Protein AF-A0A453EXM4-F1 (afdb_monomer_lite)

Structure (mmCIF, N/CA/C/O backbone):
data_AF-A0A453EXM4-F1
#
_entry.id   AF-A0A453EXM4-F1
#
loop_
_atom_site.group_PDB
_atom_site.id
_atom_site.type_symbol
_atom_site.label_atom_id
_atom_site.label_alt_id
_atom_site.label_comp_id
_atom_site.label_asym_id
_atom_site.label_entity_id
_atom_site.label_seq_id
_atom_site.pdbx_PDB_ins_code
_atom_site.Cartn_x
_atom_site.Cartn_y
_atom_site.Cartn_z
_atom_site.occupancy
_atom_site.B_iso_or_equiv
_atom_site.auth_seq_id
_atom_site.auth_comp_id
_atom_site.auth_asym_id
_atom_site.auth_atom_id
_atom_site.pdbx_PDB_model_num
ATOM 1 N N . GLN A 1 1 ? -10.670 0.548 18.053 1.00 55.25 1 GLN A N 1
ATOM 2 C CA . GLN A 1 1 ? -9.563 1.418 17.596 1.00 55.25 1 GLN A CA 1
ATOM 3 C C . GLN A 1 1 ? -9.346 1.166 16.111 1.00 55.25 1 GLN A C 1
ATOM 5 O O . GLN A 1 1 ? -9.299 0.004 15.731 1.00 55.25 1 GLN A O 1
ATOM 10 N N . HIS A 1 2 ? -9.226 2.210 15.288 1.00 67.25 2 HIS A N 1
ATOM 11 C CA . HIS A 1 2 ? -8.824 2.059 13.882 1.00 67.25 2 HIS A CA 1
ATOM 12 C C . HIS A 1 2 ? -7.336 1.718 13.781 1.00 67.25 2 HIS A C 1
ATOM 14 O O . HIS A 1 2 ? -6.526 2.294 14.509 1.00 67.25 2 HIS A O 1
ATOM 20 N N . ALA A 1 3 ? -6.975 0.809 12.875 1.00 78.69 3 ALA A N 1
ATOM 21 C CA . ALA A 1 3 ? -5.578 0.524 12.564 1.00 78.69 3 ALA A CA 1
ATOM 22 C C . ALA A 1 3 ? -4.948 1.725 11.834 1.00 78.69 3 ALA A C 1
ATOM 24 O O . ALA A 1 3 ? -5.599 2.302 10.966 1.00 78.69 3 ALA A O 1
ATOM 25 N N . PRO A 1 4 ? -3.701 2.114 12.142 1.00 86.81 4 PRO A N 1
ATOM 26 C CA . PRO A 1 4 ? -3.050 3.235 11.471 1.00 86.81 4 PRO A CA 1
ATOM 27 C C . PRO A 1 4 ? -2.756 2.919 9.995 1.00 86.81 4 PRO A C 1
ATOM 29 O O . PRO A 1 4 ? -2.530 1.767 9.623 1.00 86.81 4 PRO A O 1
ATOM 32 N N . ALA A 1 5 ? -2.697 3.956 9.151 1.00 89.00 5 ALA A N 1
ATOM 33 C CA . ALA A 1 5 ? -2.552 3.816 7.696 1.00 89.00 5 ALA A CA 1
ATOM 34 C C . ALA A 1 5 ? -1.335 2.975 7.257 1.00 89.00 5 ALA A C 1
ATOM 36 O O . ALA A 1 5 ? -1.413 2.272 6.251 1.00 89.00 5 ALA A O 1
ATOM 37 N N . TYR A 1 6 ? -0.237 2.982 8.020 1.00 90.88 6 TYR A N 1
ATOM 38 C CA . TYR A 1 6 ? 0.943 2.164 7.717 1.00 90.88 6 TYR A CA 1
ATOM 39 C C . TYR A 1 6 ? 0.651 0.653 7.793 1.00 90.88 6 TYR A C 1
ATOM 41 O O . TYR A 1 6 ? 1.206 -0.113 7.014 1.00 90.88 6 TYR A O 1
ATOM 49 N N . VAL A 1 7 ? -0.269 0.205 8.659 1.00 94.50 7 VAL A N 1
ATOM 50 C CA . VAL A 1 7 ? -0.667 -1.214 8.747 1.00 94.50 7 VAL A CA 1
ATOM 51 C C . VAL A 1 7 ? -1.428 -1.632 7.490 1.00 94.50 7 VAL A C 1
ATOM 53 O O . VAL A 1 7 ? -1.201 -2.720 6.962 1.00 94.50 7 VAL A O 1
ATOM 56 N N . VAL A 1 8 ? -2.282 -0.749 6.962 1.00 95.50 8 VAL A N 1
ATOM 57 C CA . VAL A 1 8 ? -2.997 -0.973 5.695 1.00 95.50 8 VAL A CA 1
ATOM 58 C C . VAL A 1 8 ? -2.001 -1.101 4.538 1.00 95.50 8 VAL A C 1
ATOM 60 O O . VAL A 1 8 ? -2.113 -2.027 3.736 1.00 95.50 8 VAL A O 1
ATOM 63 N N . VAL A 1 9 ? -0.989 -0.228 4.490 1.00 96.19 9 VAL A N 1
ATOM 64 C CA . VAL A 1 9 ? 0.086 -0.275 3.483 1.00 96.19 9 VAL A CA 1
ATOM 65 C C . VAL A 1 9 ? 0.881 -1.574 3.581 1.00 96.19 9 VAL A C 1
ATOM 67 O O . VAL A 1 9 ? 1.042 -2.268 2.582 1.00 96.19 9 VAL A O 1
ATOM 70 N N . ARG A 1 10 ? 1.311 -1.963 4.785 1.00 95.06 10 ARG A N 1
ATOM 71 C CA . ARG A 1 10 ? 2.049 -3.216 5.007 1.00 95.06 10 ARG A CA 1
ATOM 72 C C . ARG A 1 10 ? 1.258 -4.441 4.580 1.00 95.06 10 ARG A C 1
ATOM 74 O O . ARG A 1 10 ? 1.804 -5.364 3.979 1.00 95.06 10 ARG A O 1
ATOM 81 N N . THR A 1 11 ? -0.039 -4.427 4.858 1.00 95.94 11 THR A N 1
ATOM 82 C CA . THR A 1 11 ? -0.941 -5.505 4.461 1.00 95.94 11 THR A CA 1
ATOM 83 C C . THR A 1 11 ? -1.081 -5.577 2.943 1.00 95.94 11 THR A C 1
ATOM 85 O O . THR A 1 11 ? -0.976 -6.663 2.377 1.00 95.94 11 THR A O 1
ATOM 88 N N . PHE A 1 12 ? -1.237 -4.432 2.273 1.00 96.62 12 PHE A N 1
ATOM 89 C CA . PHE A 1 12 ? -1.236 -4.358 0.813 1.00 96.62 12 PHE A CA 1
ATOM 90 C C . PHE A 1 12 ? 0.064 -4.905 0.218 1.00 96.62 12 PHE A C 1
ATOM 92 O O . PHE A 1 12 ? 0.024 -5.785 -0.638 1.00 96.62 12 PHE A O 1
ATOM 99 N N . GLU A 1 13 ? 1.217 -4.441 0.699 1.00 96.62 13 GLU A N 1
ATOM 100 C CA . GLU A 1 13 ? 2.517 -4.840 0.155 1.00 96.62 13 GLU A CA 1
ATOM 101 C C . GLU A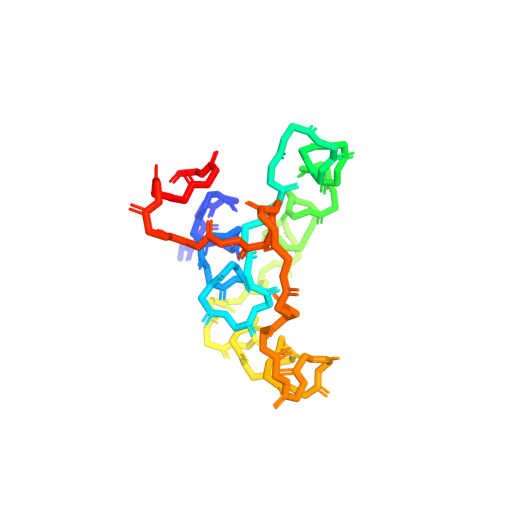 1 13 ? 2.826 -6.328 0.374 1.00 96.62 13 GLU A C 1
ATOM 103 O O . GLU A 1 13 ? 3.548 -6.927 -0.422 1.00 96.62 13 GLU A O 1
ATOM 108 N N . SER A 1 14 ? 2.242 -6.953 1.404 1.00 94.88 14 SER A N 1
ATOM 109 C CA . SER A 1 14 ? 2.343 -8.405 1.614 1.00 94.88 14 SER A CA 1
ATOM 110 C C . SER A 1 14 ? 1.679 -9.230 0.504 1.00 94.88 14 SER A C 1
ATOM 112 O O . SER A 1 14 ? 2.105 -10.354 0.254 1.00 94.88 14 SER A O 1
ATOM 114 N N . GLN A 1 15 ? 0.657 -8.676 -0.160 1.00 96.56 15 GLN A N 1
ATOM 115 C CA . GLN A 1 15 ? -0.108 -9.351 -1.218 1.00 96.56 15 GLN A CA 1
ATOM 116 C C . GLN A 1 15 ? 0.294 -8.873 -2.620 1.00 96.56 15 GLN A C 1
ATOM 118 O O . GLN A 1 15 ? 0.347 -9.660 -3.560 1.00 96.56 15 GLN A O 1
ATOM 123 N N . CYS A 1 16 ? 0.592 -7.582 -2.765 1.00 96.50 16 CYS A N 1
ATOM 124 C CA . CYS A 1 16 ? 0.793 -6.927 -4.058 1.00 96.50 16 CYS A CA 1
ATOM 125 C C . CYS A 1 16 ? 2.259 -6.585 -4.367 1.00 96.50 16 CYS A C 1
ATOM 127 O O . CYS A 1 16 ? 2.573 -6.217 -5.500 1.00 96.50 16 CYS A O 1
ATOM 129 N N . GLY A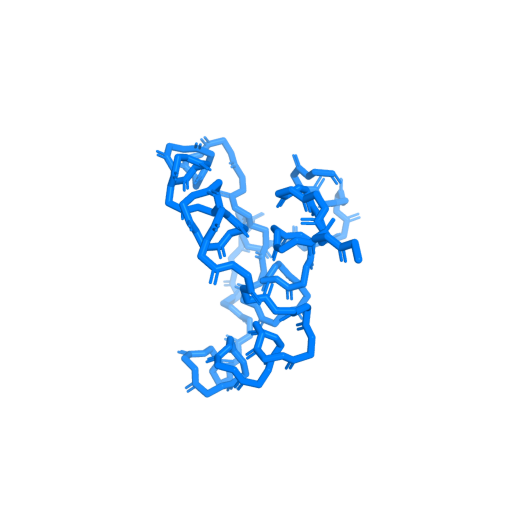 1 17 ? 3.161 -6.717 -3.391 1.00 95.50 17 GLY A N 1
ATOM 130 C CA . GLY A 1 17 ? 4.551 -6.280 -3.506 1.00 95.50 17 GLY A CA 1
ATOM 131 C C . GLY A 1 17 ? 4.765 -4.821 -3.098 1.00 95.50 17 GLY A C 1
ATOM 132 O O . GLY A 1 17 ? 3.821 -4.100 -2.775 1.00 95.50 17 GL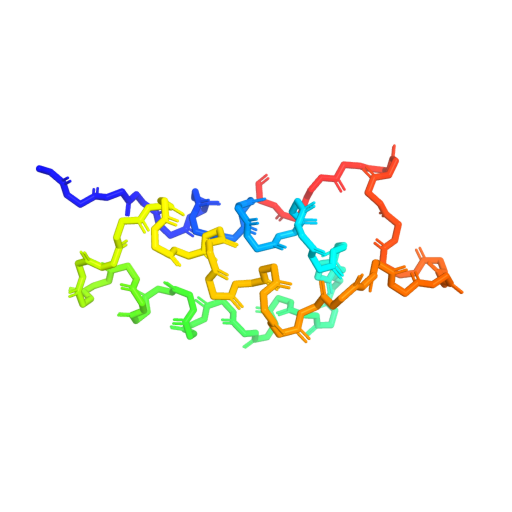Y A O 1
ATOM 133 N N . SER A 1 18 ? 6.030 -4.395 -3.090 1.00 95.44 18 SER A N 1
ATOM 134 C CA . SER A 1 18 ? 6.421 -3.056 -2.633 1.00 95.44 18 SER A CA 1
ATOM 135 C C . SER A 1 18 ? 5.775 -1.942 -3.467 1.00 95.44 18 SER A C 1
ATOM 137 O O . SER A 1 18 ? 5.676 -2.038 -4.693 1.00 95.44 18 SER A O 1
ATOM 139 N N . LEU A 1 19 ? 5.373 -0.856 -2.800 1.00 94.00 19 LEU A N 1
ATOM 140 C CA . LEU A 1 19 ? 4.948 0.385 -3.451 1.00 94.00 19 LEU A CA 1
ATOM 141 C C . LEU A 1 19 ? 6.116 1.098 -4.144 1.00 94.00 19 LEU A C 1
ATOM 143 O O . LEU A 1 19 ? 5.896 1.814 -5.126 1.00 94.00 19 LEU A O 1
ATOM 147 N N . ALA A 1 20 ? 7.343 0.926 -3.641 1.00 92.12 20 ALA A N 1
ATOM 148 C CA . ALA A 1 20 ? 8.501 1.742 -3.992 1.00 92.12 20 ALA A CA 1
ATOM 149 C C . ALA A 1 20 ? 8.199 3.257 -3.900 1.00 92.12 20 ALA A C 1
ATOM 151 O O . ALA A 1 20 ? 7.154 3.696 -3.422 1.00 92.12 20 ALA A O 1
ATOM 152 N N . GLN A 1 21 ? 9.113 4.103 -4.380 1.00 91.44 21 GLN A N 1
ATOM 153 C CA . GLN A 1 21 ? 8.909 5.560 -4.362 1.00 91.44 21 GLN A CA 1
ATOM 154 C C . GLN A 1 21 ? 7.6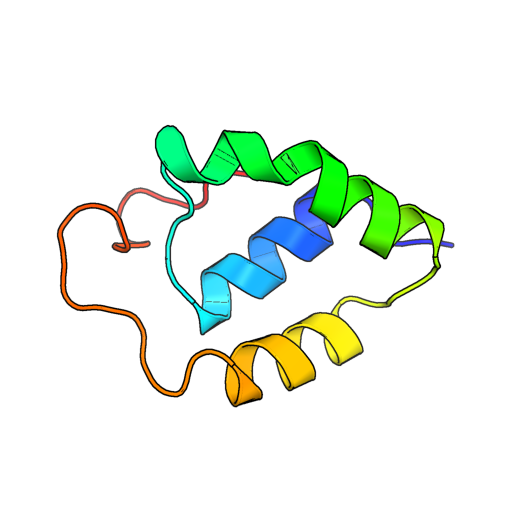79 5.998 -5.173 1.00 91.44 21 GLN A C 1
ATOM 156 O O . GLN A 1 21 ? 6.963 6.913 -4.775 1.00 91.44 21 GLN A O 1
ATOM 161 N N . TYR A 1 22 ? 7.397 5.325 -6.291 1.00 92.62 22 TYR A N 1
ATOM 162 C CA . TYR A 1 22 ? 6.265 5.676 -7.148 1.00 92.62 22 TYR A CA 1
ATOM 163 C C . TYR A 1 22 ? 4.915 5.423 -6.467 1.00 92.62 22 TYR A C 1
ATOM 165 O O . TYR A 1 22 ? 4.031 6.279 -6.515 1.00 92.62 22 TYR A O 1
ATOM 173 N N . GLY A 1 23 ? 4.748 4.270 -5.817 1.00 94.38 23 GLY A N 1
ATOM 174 C CA . GLY A 1 23 ? 3.498 3.879 -5.172 1.00 94.38 23 GLY A CA 1
ATOM 175 C C . GLY A 1 23 ? 3.162 4.716 -3.938 1.00 94.38 23 GLY A C 1
ATOM 176 O O . GLY A 1 23 ? 1.983 4.852 -3.613 1.00 94.38 23 GLY A O 1
ATOM 177 N N . MET A 1 24 ? 4.146 5.379 -3.317 1.00 93.88 24 MET A N 1
ATOM 178 C CA . MET A 1 24 ? 3.918 6.312 -2.202 1.00 93.88 24 MET A CA 1
ATOM 179 C C . MET A 1 24 ? 3.002 7.488 -2.570 1.00 93.88 24 MET A C 1
ATOM 181 O O . MET A 1 24 ? 2.354 8.067 -1.695 1.00 93.88 24 MET A O 1
ATOM 185 N N . LYS A 1 25 ? 2.828 7.794 -3.864 1.00 96.19 25 LYS A N 1
ATOM 186 C CA . LYS A 1 25 ? 1.807 8.756 -4.316 1.00 96.19 25 LYS A CA 1
ATOM 187 C C . LYS A 1 25 ? 0.378 8.356 -3.906 1.00 96.19 25 LYS A C 1
ATOM 189 O O . LYS A 1 25 ? -0.503 9.210 -3.841 1.00 96.19 25 LYS A O 1
ATOM 194 N N . HIS A 1 26 ? 0.142 7.075 -3.609 1.00 96.12 26 HIS A N 1
ATOM 195 C CA . HIS A 1 26 ? -1.150 6.530 -3.184 1.00 96.12 26 HIS A CA 1
ATOM 196 C C . HIS A 1 26 ? -1.350 6.512 -1.661 1.00 96.12 26 HIS A C 1
ATOM 198 O O . HIS A 1 26 ? -2.400 6.069 -1.195 1.00 96.12 26 HIS A O 1
ATOM 204 N N . MET A 1 27 ? -0.414 7.046 -0.866 1.00 95.56 27 MET A N 1
ATOM 205 C CA . MET A 1 27 ? -0.534 7.088 0.602 1.00 95.56 27 MET A CA 1
ATOM 206 C C . MET A 1 27 ? -1.817 7.764 1.093 1.00 95.56 27 MET A C 1
ATOM 208 O O . MET A 1 27 ? -2.410 7.327 2.079 1.00 95.56 27 MET A O 1
ATOM 212 N N . ARG A 1 28 ? -2.306 8.784 0.377 1.00 96.50 28 ARG A N 1
ATOM 213 C CA . ARG A 1 28 ? -3.588 9.425 0.703 1.00 96.50 28 ARG A CA 1
ATOM 214 C C . ARG A 1 28 ? -4.774 8.466 0.552 1.00 96.50 28 ARG A C 1
ATOM 216 O O . ARG A 1 28 ? -5.691 8.516 1.363 1.00 96.50 28 ARG A O 1
ATOM 223 N N . SER A 1 29 ? -4.749 7.566 -0.429 1.00 96.81 29 SER A N 1
ATOM 224 C CA . SER A 1 29 ? -5.789 6.546 -0.594 1.00 96.81 29 SER A CA 1
ATOM 225 C C . SER A 1 29 ? -5.781 5.547 0.564 1.00 96.81 29 SER A C 1
ATOM 227 O O . SER A 1 29 ? -6.840 5.248 1.108 1.00 96.81 29 SER A O 1
ATOM 229 N N . PHE A 1 30 ? -4.602 5.102 1.010 1.00 95.75 30 PHE A N 1
ATOM 230 C CA . PHE A 1 30 ? -4.483 4.227 2.184 1.00 95.75 30 PHE A CA 1
ATOM 231 C C . PHE A 1 30 ? -4.943 4.913 3.477 1.00 95.75 30 PHE A C 1
ATOM 233 O O . PHE A 1 30 ? -5.615 4.290 4.298 1.00 95.75 30 PHE A O 1
ATOM 240 N N . ALA A 1 31 ? -4.660 6.209 3.636 1.00 95.12 31 ALA A N 1
ATOM 241 C CA . ALA A 1 31 ? -5.184 6.996 4.749 1.00 95.12 31 ALA A CA 1
ATOM 242 C C . ALA A 1 31 ? -6.719 7.084 4.720 1.00 95.12 31 ALA A C 1
ATOM 244 O O . ALA A 1 31 ? -7.357 6.927 5.755 1.00 95.12 31 ALA A O 1
ATOM 245 N N . ASN A 1 32 ? -7.327 7.261 3.544 1.00 96.19 32 ASN A N 1
ATOM 246 C CA . ASN A 1 32 ? -8.786 7.272 3.411 1.00 96.19 32 ASN A CA 1
ATOM 247 C C . ASN A 1 32 ? -9.413 5.909 3.750 1.00 96.19 32 ASN A C 1
ATOM 249 O O . ASN A 1 32 ? -10.431 5.869 4.434 1.00 96.19 32 ASN A O 1
ATOM 253 N N . ILE A 1 33 ? -8.787 4.804 3.327 1.00 94.88 33 ILE A N 1
ATOM 254 C CA . ILE A 1 33 ? -9.201 3.431 3.678 1.00 94.88 33 ILE A CA 1
ATOM 255 C C . ILE A 1 33 ? -9.158 3.228 5.198 1.00 94.88 33 ILE A C 1
ATOM 257 O O . ILE A 1 33 ? -10.124 2.742 5.787 1.00 94.88 33 ILE A O 1
ATOM 261 N N . CYS A 1 34 ? -8.067 3.664 5.834 1.00 93.56 34 CYS A N 1
ATOM 262 C CA . CYS A 1 34 ? -7.938 3.699 7.287 1.00 93.56 34 CYS A CA 1
ATOM 263 C C . CYS A 1 34 ? -9.072 4.517 7.912 1.00 93.56 34 CYS A C 1
ATOM 265 O O . CYS A 1 34 ? -9.803 3.983 8.731 1.00 93.56 34 CYS A O 1
ATOM 267 N N . ASN A 1 35 ? -9.287 5.767 7.488 1.00 94.69 35 ASN A N 1
ATOM 268 C CA . ASN A 1 35 ? -10.328 6.649 8.032 1.00 94.69 35 ASN A CA 1
ATOM 269 C C . ASN A 1 35 ? -11.744 6.059 7.902 1.00 94.69 35 ASN A C 1
ATOM 271 O O . ASN A 1 35 ? -12.573 6.259 8.788 1.00 94.69 35 ASN A O 1
ATOM 275 N N . ALA A 1 36 ? -12.005 5.281 6.849 1.00 95.06 36 ALA A N 1
ATOM 276 C CA . ALA A 1 36 ? -13.266 4.569 6.639 1.00 95.06 36 ALA A CA 1
ATOM 277 C C . ALA A 1 36 ? -13.461 3.342 7.555 1.00 95.06 36 ALA A C 1
ATOM 279 O O . ALA A 1 36 ? -14.536 2.748 7.555 1.00 95.06 36 ALA A O 1
ATOM 280 N N . GLY A 1 37 ? -12.456 2.955 8.346 1.00 93.94 37 GLY A N 1
ATOM 281 C CA . GLY A 1 37 ? -12.549 1.847 9.303 1.00 93.94 37 GLY A CA 1
ATOM 282 C C . GLY A 1 37 ? -12.341 0.471 8.720 1.00 93.94 37 GLY A C 1
ATOM 283 O O . GLY A 1 37 ? -12.746 -0.520 9.323 1.00 93.94 37 GLY A O 1
ATOM 284 N N . ILE A 1 38 ? -11.681 0.399 7.569 1.00 93.38 38 ILE A N 1
ATOM 285 C CA . ILE A 1 38 ? -11.277 -0.876 6.998 1.00 93.38 38 ILE A CA 1
ATOM 286 C C . ILE A 1 38 ? -10.164 -1.473 7.854 1.00 93.38 38 ILE A C 1
ATOM 288 O O . ILE A 1 38 ? -9.089 -0.893 8.018 1.00 93.38 38 ILE A O 1
ATOM 292 N N . VAL A 1 39 ? -10.443 -2.654 8.397 1.00 94.12 39 VAL A N 1
ATOM 293 C CA . VAL A 1 39 ? -9.485 -3.426 9.186 1.00 94.12 39 VAL A CA 1
ATOM 294 C C . VAL A 1 39 ? -8.467 -4.134 8.278 1.00 94.12 39 VAL A C 1
ATOM 296 O O . VAL A 1 39 ? -8.778 -4.425 7.115 1.00 94.12 39 VAL A O 1
ATOM 299 N N . PRO A 1 40 ? -7.253 -4.433 8.774 1.00 94.25 40 PRO A N 1
ATOM 300 C CA . PRO A 1 40 ? -6.203 -5.078 7.985 1.00 94.25 40 PRO A CA 1
ATOM 3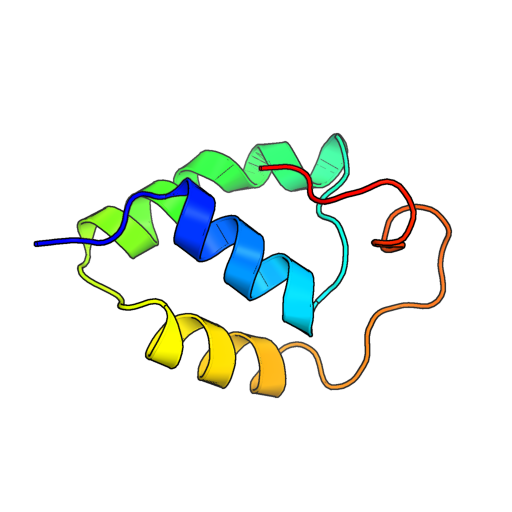01 C C . PRO A 1 40 ? -6.646 -6.397 7.342 1.00 94.25 40 PRO A C 1
ATOM 303 O O . PRO A 1 40 ? -6.305 -6.668 6.198 1.00 94.25 40 PRO A O 1
ATOM 306 N N . GLU A 1 41 ? -7.477 -7.192 8.012 1.00 95.44 41 GLU A N 1
ATOM 307 C CA . GLU A 1 41 ? -7.973 -8.472 7.496 1.00 95.44 41 GLU A CA 1
ATOM 308 C C . GLU A 1 41 ? -8.804 -8.292 6.218 1.00 95.44 41 GLU A C 1
ATOM 310 O O . GLU A 1 41 ? -8.667 -9.050 5.255 1.00 95.44 41 GLU A O 1
ATOM 315 N N . ALA A 1 42 ? -9.640 -7.251 6.178 1.00 96.56 42 ALA A N 1
ATOM 316 C CA . ALA A 1 42 ? -10.407 -6.904 4.988 1.00 96.56 42 ALA A CA 1
ATOM 317 C C . ALA A 1 42 ? -9.483 -6.416 3.863 1.00 96.56 42 ALA A C 1
ATOM 319 O O . ALA A 1 42 ? -9.661 -6.809 2.708 1.00 96.56 42 ALA A O 1
ATOM 320 N N . MET A 1 43 ? -8.460 -5.624 4.204 1.00 96.38 43 MET A N 1
ATOM 321 C CA . MET A 1 43 ? -7.449 -5.185 3.243 1.00 96.38 43 MET A CA 1
ATOM 322 C C . MET A 1 43 ? -6.683 -6.369 2.641 1.00 96.38 43 MET A C 1
ATOM 324 O O . MET A 1 43 ? -6.512 -6.420 1.427 1.00 96.38 43 MET A O 1
ATOM 328 N N . ALA A 1 44 ? -6.272 -7.344 3.458 1.00 96.62 44 ALA A N 1
ATOM 329 C CA . ALA A 1 44 ? -5.578 -8.548 3.005 1.00 96.62 44 ALA A CA 1
ATOM 330 C C . ALA A 1 44 ? -6.431 -9.342 2.012 1.00 96.62 44 ALA A C 1
ATOM 332 O O . ALA A 1 44 ? -5.952 -9.720 0.946 1.00 96.62 44 ALA A O 1
ATOM 333 N N . LYS A 1 45 ? -7.718 -9.540 2.330 1.00 97.56 45 LYS A N 1
ATOM 334 C CA . LYS A 1 45 ? -8.655 -10.267 1.466 1.00 97.56 45 LYS A CA 1
ATOM 335 C C . LYS A 1 45 ? -8.822 -9.589 0.107 1.00 97.56 45 LYS A C 1
ATOM 337 O O . LYS A 1 45 ? -8.737 -10.257 -0.919 1.00 97.56 45 LYS A O 1
ATOM 342 N N . VAL A 1 46 ? -9.053 -8.276 0.095 1.00 97.00 46 VAL A N 1
ATOM 343 C CA . VAL A 1 46 ? -9.235 -7.521 -1.155 1.00 97.00 46 VAL A CA 1
ATOM 344 C C . VAL A 1 46 ? -7.929 -7.454 -1.946 1.00 97.00 46 VAL A C 1
ATOM 346 O O . VAL A 1 46 ? -7.946 -7.619 -3.162 1.00 97.00 46 VAL A O 1
ATOM 349 N N . ALA A 1 47 ? -6.790 -7.276 -1.275 1.00 97.25 47 ALA A N 1
ATOM 350 C CA . ALA A 1 47 ? -5.489 -7.252 -1.933 1.00 97.25 47 ALA A CA 1
ATOM 351 C C . ALA A 1 47 ? -5.135 -8.614 -2.556 1.00 97.25 47 ALA A C 1
ATOM 353 O O . ALA A 1 47 ? -4.680 -8.637 -3.691 1.00 97.25 47 ALA A O 1
ATOM 354 N N . ALA A 1 48 ? -5.429 -9.739 -1.895 1.00 96.94 48 ALA A N 1
ATOM 355 C CA . ALA A 1 48 ? -5.244 -11.079 -2.464 1.00 96.94 48 ALA A CA 1
ATOM 356 C C . ALA A 1 48 ? -6.150 -11.347 -3.682 1.00 96.94 48 ALA A C 1
ATOM 358 O O . ALA A 1 48 ? -5.783 -12.093 -4.586 1.00 96.94 48 ALA A O 1
ATOM 359 N N . GLN A 1 49 ? -7.336 -10.730 -3.725 1.00 97.56 49 GLN A N 1
ATOM 360 C CA . GLN A 1 49 ? -8.227 -10.795 -4.889 1.00 97.56 49 GLN A CA 1
ATOM 361 C C . GLN A 1 49 ? -7.742 -9.908 -6.043 1.00 97.56 49 GLN A C 1
ATOM 363 O O . GLN A 1 49 ? -7.845 -10.303 -7.201 1.00 97.56 49 GLN A O 1
ATOM 368 N N . ALA A 1 50 ? -7.224 -8.716 -5.739 1.00 97.50 50 ALA A N 1
ATOM 369 C CA . ALA A 1 50 ? -6.720 -7.775 -6.738 1.00 97.50 50 ALA A CA 1
ATOM 370 C C . ALA A 1 50 ? -5.348 -8.186 -7.303 1.00 97.50 50 ALA A C 1
ATOM 372 O O . ALA A 1 50 ? -5.058 -7.942 -8.472 1.00 97.50 50 ALA A O 1
ATOM 373 N N . CYS A 1 51 ? -4.512 -8.808 -6.473 1.00 97.19 51 CYS A N 1
ATOM 374 C CA . CYS A 1 51 ? -3.145 -9.208 -6.776 1.00 97.19 51 CYS A CA 1
ATOM 375 C C . CYS A 1 51 ? -3.032 -10.731 -6.670 1.00 97.19 51 CYS A C 1
ATOM 377 O O . CYS A 1 51 ? -2.661 -11.270 -5.632 1.00 97.19 51 CYS A O 1
ATOM 379 N N . THR A 1 52 ? -3.332 -11.436 -7.763 1.00 95.12 52 THR A N 1
ATOM 380 C CA . THR A 1 52 ? -3.251 -12.909 -7.821 1.00 95.12 52 THR A CA 1
ATOM 381 C C . THR A 1 52 ? -1.819 -13.439 -7.703 1.00 95.12 52 THR A C 1
ATOM 383 O O . THR A 1 52 ? -1.610 -14.613 -7.410 1.00 95.12 52 THR A O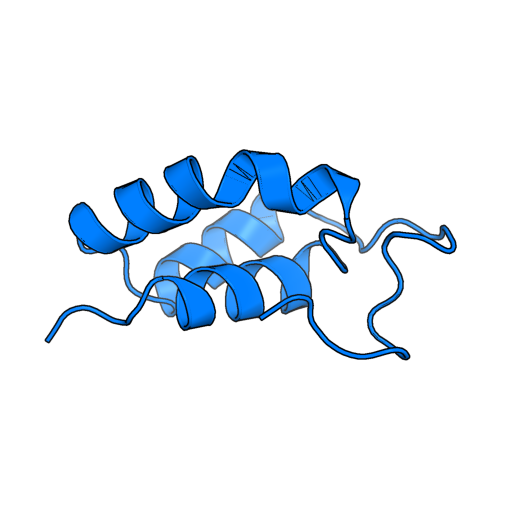 1
ATOM 386 N N . SER A 1 53 ? -0.827 -12.586 -7.959 1.00 93.81 53 SER A N 1
ATOM 387 C CA . SER A 1 53 ? 0.600 -12.861 -7.793 1.00 93.81 53 SER A CA 1
ATOM 388 C C . SER A 1 53 ? 1.369 -11.551 -7.642 1.00 93.81 53 SER A C 1
ATOM 390 O O . SER A 1 53 ? 1.037 -10.570 -8.312 1.00 93.81 53 SER A O 1
ATOM 392 N N . ILE A 1 54 ? 2.441 -11.546 -6.845 1.00 93.94 54 ILE A N 1
ATOM 393 C CA . ILE A 1 54 ? 3.357 -10.401 -6.776 1.00 93.94 54 ILE A CA 1
ATOM 394 C C . ILE A 1 54 ? 4.086 -10.267 -8.125 1.00 93.94 54 ILE A C 1
ATOM 396 O O . ILE A 1 54 ? 4.694 -11.240 -8.580 1.00 93.94 54 ILE A O 1
ATOM 400 N N . PRO A 1 55 ? 4.064 -9.088 -8.772 1.00 93.00 55 PRO A N 1
ATOM 401 C CA . PRO A 1 55 ? 4.755 -8.886 -10.038 1.00 93.00 55 PRO A CA 1
ATOM 402 C C . PRO A 1 55 ? 6.261 -9.158 -9.932 1.00 93.00 55 PRO A C 1
ATOM 404 O O . PRO A 1 55 ? 6.944 -8.646 -9.043 1.00 93.00 55 PRO A O 1
ATOM 407 N N . THR A 1 56 ? 6.812 -9.909 -10.886 1.00 93.06 56 THR A N 1
ATOM 408 C CA . THR A 1 56 ? 8.251 -10.196 -10.961 1.00 93.06 56 THR A CA 1
ATOM 409 C C . THR A 1 56 ? 8.998 -9.025 -11.598 1.00 93.06 56 THR A C 1
ATOM 411 O O . THR A 1 56 ? 9.324 -9.041 -12.784 1.00 93.06 56 THR A O 1
ATOM 414 N N . ASN A 1 57 ? 9.249 -7.975 -10.818 1.00 91.38 57 ASN A N 1
ATOM 415 C CA . ASN A 1 57 ? 10.098 -6.855 -11.218 1.00 91.38 57 ASN A CA 1
ATOM 416 C C . ASN A 1 57 ? 10.864 -6.284 -10.003 1.00 91.38 57 ASN A C 1
ATOM 418 O O . ASN A 1 57 ? 10.466 -6.524 -8.859 1.00 91.38 57 ASN A O 1
ATOM 422 N N . PRO A 1 58 ? 11.949 -5.517 -10.219 1.00 89.94 58 PRO A N 1
ATOM 423 C CA . PRO A 1 58 ? 12.774 -5.001 -9.124 1.00 89.94 58 PRO A CA 1
ATOM 424 C C . PRO A 1 58 ? 12.049 -4.052 -8.159 1.00 89.94 58 PRO A C 1
ATOM 426 O O . PRO A 1 58 ? 12.471 -3.922 -7.013 1.00 89.94 58 PRO A O 1
ATOM 429 N N . TRP A 1 59 ? 10.985 -3.388 -8.612 1.00 90.44 59 TRP A N 1
ATOM 430 C CA . TRP A 1 59 ? 10.251 -2.368 -7.858 1.00 90.44 59 TRP A CA 1
ATOM 431 C C . TRP A 1 59 ? 9.169 -2.955 -6.956 1.00 90.44 59 TRP A C 1
ATOM 433 O O . TRP A 1 59 ? 8.859 -2.366 -5.931 1.00 90.44 59 TRP A O 1
ATOM 443 N N . SER A 1 60 ? 8.626 -4.119 -7.311 1.00 90.69 60 SER A N 1
ATOM 444 C CA . SER A 1 60 ? 7.633 -4.846 -6.509 1.00 90.69 60 SER A CA 1
ATOM 445 C C . SER A 1 60 ? 8.272 -5.762 -5.461 1.00 90.69 60 SER A C 1
ATOM 447 O O . SER A 1 60 ? 7.571 -6.375 -4.657 1.00 90.69 60 SER A O 1
ATOM 449 N N . ALA A 1 61 ? 9.601 -5.869 -5.445 1.00 88.00 61 ALA A N 1
ATOM 450 C CA . ALA A 1 61 ? 10.311 -6.792 -4.579 1.00 88.00 61 ALA A CA 1
ATOM 451 C C . ALA A 1 61 ? 10.290 -6.340 -3.106 1.00 88.00 61 ALA A C 1
ATOM 453 O O . ALA A 1 61 ? 10.722 -5.243 -2.772 1.00 88.00 61 ALA A O 1
ATOM 454 N N . THR A 1 62 ? 9.858 -7.225 -2.208 1.00 83.38 62 THR A N 1
ATOM 455 C CA . THR A 1 62 ? 9.758 -6.973 -0.756 1.00 83.38 62 THR A CA 1
ATOM 456 C C . THR A 1 62 ? 11.018 -7.355 0.033 1.00 83.38 62 THR A C 1
ATOM 458 O O . THR A 1 62 ? 11.107 -7.068 1.223 1.00 83.38 62 THR A O 1
ATOM 461 N N . HIS A 1 63 ? 12.039 -7.946 -0.609 1.00 76.25 63 HIS A N 1
ATOM 462 C CA . HIS A 1 63 ? 13.294 -8.348 0.056 1.00 76.25 63 HIS A CA 1
ATOM 463 C C . HIS A 1 63 ? 14.133 -7.166 0.574 1.00 76.25 63 HIS A C 1
ATOM 465 O O . HIS A 1 63 ? 14.978 -7.354 1.443 1.00 76.25 63 HIS A O 1
ATOM 471 N N . LYS A 1 64 ? 13.905 -5.952 0.054 1.00 73.00 64 LYS A N 1
ATOM 472 C CA . LYS A 1 64 ? 14.533 -4.712 0.548 1.00 73.00 64 LYS A CA 1
ATOM 473 C C . LYS A 1 64 ? 13.723 -4.031 1.655 1.00 73.00 64 LYS A C 1
ATOM 475 O O . LYS A 1 64 ? 14.077 -2.934 2.074 1.00 73.00 64 LYS A O 1
ATOM 480 N N . GLY A 1 65 ? 12.663 -4.685 2.129 1.00 73.69 65 GLY A N 1
ATOM 481 C CA . GLY A 1 65 ? 11.738 -4.155 3.117 1.00 73.69 65 GLY A CA 1
ATOM 482 C C . GLY A 1 65 ? 10.456 -3.602 2.501 1.00 73.69 65 GLY A C 1
ATOM 483 O O . GLY A 1 65 ? 10.267 -3.569 1.285 1.00 73.69 65 GLY A O 1
ATOM 484 N N . PHE A 1 66 ? 9.561 -3.202 3.394 1.00 76.19 66 PHE A N 1
ATOM 485 C CA . PHE A 1 66 ? 8.288 -2.566 3.085 1.00 76.19 66 PHE A CA 1
ATOM 486 C C . PHE A 1 66 ? 8.457 -1.044 2.998 1.00 76.19 66 PHE A C 1
ATOM 488 O O . PHE A 1 66 ? 9.396 -0.493 3.574 1.00 76.19 66 PHE A O 1
ATOM 495 N N . SER A 1 67 ? 7.553 -0.355 2.300 1.00 83.31 67 SER A N 1
ATOM 496 C CA . SER A 1 67 ? 7.598 1.114 2.176 1.00 83.31 67 SER A CA 1
ATOM 497 C C . SER A 1 67 ? 7.113 1.839 3.438 1.00 83.31 67 SER A C 1
ATOM 499 O O . SER A 1 67 ? 7.227 3.061 3.524 1.00 83.31 67 SER A O 1
ATOM 501 N N . ALA A 1 68 ? 6.555 1.095 4.395 1.00 78.62 68 ALA A N 1
ATOM 502 C CA . ALA A 1 68 ? 5.958 1.577 5.636 1.00 78.62 68 ALA A CA 1
ATOM 503 C C . ALA A 1 68 ? 6.506 0.844 6.868 1.00 78.62 68 ALA A C 1
ATOM 505 O O . ALA A 1 68 ? 6.952 -0.321 6.741 1.00 78.62 68 ALA A O 1
#

pLDDT: mean 91.58, std 8.01, range [55.25, 97.56]

Sequence (68 aa):
QHAPAYVVVRTFESQCGSLAQYGMKHMRSFANICNAGIVPEAMAKVAAQACTSIPTNPWSATHKGFSA

InterPro domains:
  IPR001096 Peptidase C13, legumain [PTHR12000] (8-53)
  IPR046427 Legumain prodomain superfamily [G3DSA:1.10.132.130] (5-57)
  IPR048501 Legumain, prodomain [PF20985] (8-51)

Radius of gyration: 11.38 Å; chains: 1; bounding box: 28×22×29 Å

Foldseek 3Di:
DFDALVLLQVLLLVQAAACAPVNVVCSVVSRVCSVVRPDSVNSNVVSCVVRVDHDPDPRRHCPVHHPD

Organism: Aegilops tauschii subsp. strangulata (NCBI:txid200361)

Secondary structure (DSSP, 8-state):
-PPPHHHHHHHHHHHH---HHHHGGGHHHHHHHHHTT--HHHHHHHHHHH-SS--SSTTT--TT----